Protein AF-A0AAV2H8P3-F1 (afdb_monomer)

Foldseek 3Di:
DLVVVLVVVVVVQVVCCVPPVDHDDRDVVVSVVVVVVVVVVVVVVVVVVVVVVVVVVVVVVVVVVVVVVVVVVVVVVD

pLDDT: mean 96.08, std 5.41, range [54.5, 98.62]

InterPro domains:
  IPR024317 Dynein heavy chain, AAA module D4 [PF12780] (1-41)
  IPR026983 Dynein heavy chain [PTHR22878] (1-78)

Sequence (78 aa):
MCKHFHQSTQHLSERFLNQLGRHNYVTPTSYLELINTFKNLLQNNRDQVMTQKMRYVIGLEKLASAASQVSVMQQELT

Nearest PDB structures (foldseek):
  3ze3-assembly1_F  TM=5.571E-01  e=8.473E+00  Escherichia coli K-12

Organism: Lymnaea stagnalis (NCBI:txid6523)

Radius of gyration: 27.09 Å; Cα contacts (8 Å, |Δi|>4): 18; chains: 1; bounding box: 53×23×74 Å

Solvent-accessible surface area (backbone atoms only — not comparable to full-atom values): 4442 Å² total; per-residue (Å²): 109,70,67,58,55,51,55,54,47,46,57,47,35,56,50,42,27,76,75,68,75,44,88,68,84,86,48,75,66,62,48,53,51,50,52,52,52,50,52,52,51,52,50,53,53,49,51,53,54,48,52,54,51,48,53,51,54,54,50,51,54,51,52,55,52,50,53,53,53,51,55,52,52,54,62,76,75,106

Structure (mmCIF, N/CA/C/O backbone):
data_AF-A0AAV2H8P3-F1
#
_entry.id   AF-A0AAV2H8P3-F1
#
loop_
_atom_site.group_PDB
_atom_site.id
_atom_site.type_symbol
_atom_site.label_atom_id
_atom_site.label_alt_id
_atom_site.label_comp_id
_atom_site.label_asym_id
_atom_site.label_entity_id
_atom_site.label_seq_id
_atom_site.pdbx_PDB_ins_code
_atom_site.Cartn_x
_atom_site.Cartn_y
_atom_site.Cartn_z
_atom_site.occupancy
_atom_site.B_iso_or_equiv
_atom_site.auth_seq_id
_atom_site.auth_comp_id
_atom_site.auth_asym_id
_atom_site.auth_atom_id
_atom_site.pdbx_PDB_model_num
ATOM 1 N N . MET A 1 1 ? 1.114 -12.979 -6.216 1.00 90.44 1 MET A N 1
ATOM 2 C CA . MET A 1 1 ? 0.718 -11.710 -6.863 1.00 90.44 1 MET A CA 1
ATOM 3 C C . MET A 1 1 ? 1.914 -10.962 -7.451 1.00 90.44 1 MET A C 1
ATOM 5 O O . MET A 1 1 ? 1.996 -10.900 -8.668 1.00 90.44 1 MET A O 1
ATOM 9 N N . CYS A 1 2 ? 2.874 -10.473 -6.648 1.00 93.62 2 CYS A N 1
ATOM 10 C CA . CYS A 1 2 ? 4.002 -9.678 -7.166 1.00 93.62 2 CYS A CA 1
ATOM 11 C C . CYS A 1 2 ? 4.787 -10.390 -8.282 1.00 93.62 2 CYS A C 1
ATOM 13 O O . CYS A 1 2 ? 5.047 -9.777 -9.309 1.00 93.62 2 CYS A O 1
ATOM 15 N N . LYS A 1 3 ? 5.103 -11.689 -8.127 1.00 94.44 3 LYS A N 1
ATOM 16 C CA . LYS A 1 3 ? 5.772 -12.496 -9.169 1.00 94.44 3 LYS A CA 1
ATOM 17 C C . LYS A 1 3 ? 5.043 -12.429 -10.514 1.00 94.44 3 LYS A C 1
ATOM 19 O O . LYS A 1 3 ? 5.667 -12.176 -11.534 1.00 94.44 3 LYS A O 1
ATOM 24 N N . HIS A 1 4 ? 3.726 -12.633 -10.494 1.00 96.81 4 HIS A N 1
ATOM 25 C CA . HIS A 1 4 ? 2.898 -12.604 -11.696 1.00 96.81 4 HIS A CA 1
ATOM 26 C C . HIS A 1 4 ? 2.966 -11.233 -12.376 1.00 96.81 4 HIS A C 1
ATOM 28 O O . HIS A 1 4 ? 3.220 -11.168 -13.571 1.00 96.81 4 HIS A O 1
ATOM 34 N N . PHE A 1 5 ? 2.820 -10.142 -11.615 1.00 96.00 5 PHE A N 1
ATOM 35 C CA . PHE A 1 5 ? 2.926 -8.789 -12.170 1.00 96.00 5 PHE A CA 1
ATOM 36 C C . PHE A 1 5 ? 4.313 -8.474 -12.727 1.00 96.00 5 PHE A C 1
ATOM 38 O O . PHE A 1 5 ? 4.424 -7.826 -13.765 1.00 96.00 5 PHE A O 1
ATOM 45 N N . HIS A 1 6 ? 5.375 -8.951 -12.080 1.00 96.56 6 HIS A N 1
ATOM 46 C CA . HIS A 1 6 ? 6.731 -8.769 -12.585 1.00 96.56 6 HIS A CA 1
ATOM 47 C C . HIS A 1 6 ? 6.933 -9.490 -13.923 1.00 96.56 6 HIS A C 1
ATOM 49 O O . HIS A 1 6 ? 7.368 -8.872 -14.891 1.00 96.56 6 HIS A O 1
ATOM 55 N N . GLN A 1 7 ? 6.525 -10.760 -14.006 1.00 96.75 7 GLN A N 1
ATOM 56 C CA . GLN A 1 7 ? 6.614 -11.561 -15.232 1.00 96.75 7 GLN A CA 1
ATOM 57 C C . GLN A 1 7 ? 5.737 -10.992 -16.357 1.00 96.75 7 GLN A C 1
ATOM 59 O O . GLN A 1 7 ? 6.185 -10.876 -17.494 1.00 96.75 7 GLN A O 1
ATOM 64 N N . SER A 1 8 ? 4.507 -10.564 -16.055 1.00 97.56 8 SER A N 1
ATOM 65 C CA . SER A 1 8 ? 3.640 -9.948 -17.065 1.00 97.56 8 SER A CA 1
ATOM 66 C C . SER A 1 8 ? 4.200 -8.616 -17.570 1.00 97.56 8 SER A C 1
ATOM 68 O O . SER A 1 8 ? 4.050 -8.291 -18.745 1.00 97.56 8 SER A O 1
ATOM 70 N N . THR A 1 9 ? 4.875 -7.849 -16.706 1.00 96.69 9 THR A N 1
ATOM 71 C CA . THR A 1 9 ? 5.524 -6.586 -17.092 1.00 96.69 9 THR A CA 1
ATOM 72 C C . THR A 1 9 ? 6.738 -6.824 -17.991 1.00 96.69 9 THR A C 1
ATOM 74 O O . THR A 1 9 ? 6.959 -6.038 -18.908 1.00 96.69 9 THR A O 1
ATOM 77 N N . GLN A 1 10 ? 7.484 -7.918 -17.796 1.00 96.31 10 GLN A N 1
ATOM 78 C CA . GLN A 1 10 ? 8.556 -8.321 -18.721 1.00 96.31 10 GLN A CA 1
ATOM 79 C C . GLN A 1 10 ? 8.001 -8.566 -20.128 1.00 96.31 10 GLN A C 1
ATOM 81 O O . GLN A 1 10 ? 8.482 -7.977 -21.091 1.00 96.31 10 GLN A O 1
ATOM 86 N N . HIS A 1 11 ? 6.909 -9.325 -20.241 1.00 97.12 11 HIS A N 1
ATOM 87 C CA . HIS A 1 11 ? 6.266 -9.552 -21.536 1.00 97.12 11 HIS A CA 1
ATOM 88 C C . HIS A 1 11 ? 5.710 -8.258 -22.165 1.00 97.12 11 HIS A C 1
ATOM 90 O O . HIS A 1 11 ? 5.798 -8.041 -23.373 1.00 97.12 11 HIS A O 1
ATOM 96 N N . LEU A 1 12 ? 5.154 -7.353 -21.352 1.00 97.12 12 LEU A N 1
ATOM 97 C CA . LEU A 1 12 ? 4.704 -6.039 -21.827 1.00 97.12 12 LEU A CA 1
ATOM 98 C C . LEU A 1 12 ? 5.865 -5.161 -22.310 1.00 97.12 12 LEU A C 1
ATOM 100 O O . LEU A 1 12 ? 5.689 -4.417 -23.270 1.00 97.12 12 LEU A O 1
ATOM 104 N N . SER A 1 13 ? 7.034 -5.256 -21.676 1.00 97.44 13 SER A N 1
ATOM 105 C CA . SER A 1 13 ? 8.251 -4.548 -22.084 1.00 97.44 13 SER A CA 1
ATOM 106 C C . SER A 1 13 ? 8.728 -4.996 -23.469 1.00 97.44 13 SER A C 1
ATOM 108 O O . SER A 1 13 ? 8.970 -4.156 -24.335 1.00 97.44 13 SER A O 1
ATOM 110 N N . GLU A 1 14 ? 8.737 -6.305 -23.734 1.00 97.25 14 GLU A N 1
ATOM 111 C CA . GLU A 1 14 ? 9.038 -6.856 -25.065 1.00 97.25 14 GLU A CA 1
ATOM 112 C C . GLU A 1 14 ? 8.041 -6.362 -26.120 1.00 97.25 14 GLU A C 1
ATOM 114 O O . GLU A 1 14 ? 8.421 -5.926 -27.208 1.00 97.25 14 GLU A O 1
ATOM 119 N N . ARG A 1 15 ? 6.744 -6.371 -25.790 1.00 97.81 15 ARG A N 1
ATOM 120 C CA . ARG A 1 15 ? 5.703 -5.852 -26.687 1.00 97.81 15 ARG A CA 1
ATOM 121 C C . ARG A 1 15 ? 5.868 -4.361 -26.964 1.00 97.81 15 ARG A C 1
ATOM 123 O O . ARG A 1 15 ? 5.691 -3.940 -28.103 1.00 97.81 15 ARG A O 1
ATOM 130 N N . PHE A 1 16 ? 6.205 -3.574 -25.947 1.00 98.06 16 PHE A N 1
ATOM 131 C CA . PHE A 1 16 ? 6.425 -2.135 -26.071 1.00 98.06 16 PHE A CA 1
ATOM 132 C C . PHE A 1 16 ? 7.608 -1.825 -26.994 1.00 98.06 16 PHE A C 1
ATOM 134 O O . PHE A 1 16 ? 7.493 -0.963 -27.868 1.00 98.06 16 PHE A O 1
ATOM 141 N N . LEU A 1 17 ? 8.695 -2.591 -26.869 1.00 98.12 17 LEU A N 1
ATOM 142 C CA . LEU A 1 17 ? 9.827 -2.513 -27.785 1.00 98.12 17 LEU A CA 1
ATOM 143 C C . LEU A 1 17 ? 9.410 -2.850 -29.222 1.00 98.12 17 LEU A C 1
ATOM 145 O O . LEU A 1 17 ? 9.689 -2.073 -30.130 1.00 98.12 17 LEU A O 1
ATOM 149 N N . ASN A 1 18 ? 8.693 -3.956 -29.426 1.00 97.88 18 ASN A N 1
ATOM 150 C CA . ASN A 1 18 ? 8.280 -4.392 -30.763 1.00 97.88 18 ASN A CA 1
ATOM 151 C C . ASN A 1 18 ? 7.324 -3.407 -31.451 1.00 97.88 18 ASN A C 1
ATOM 153 O O . ASN A 1 18 ? 7.367 -3.253 -32.667 1.00 97.88 18 ASN A O 1
ATOM 157 N N . GLN A 1 19 ? 6.438 -2.762 -30.691 1.00 97.94 19 GLN A N 1
ATOM 158 C CA . GLN A 1 19 ? 5.409 -1.881 -31.248 1.00 97.94 19 GLN A CA 1
ATOM 159 C C . GLN A 1 19 ? 5.886 -0.444 -31.448 1.00 97.94 19 GLN A C 1
ATOM 161 O O . GLN A 1 19 ? 5.463 0.212 -32.395 1.00 97.94 19 GLN A O 1
ATOM 166 N N . LEU A 1 20 ? 6.717 0.065 -30.538 1.00 97.75 20 LEU A N 1
ATOM 167 C CA . LEU A 1 20 ? 7.069 1.486 -30.486 1.00 97.75 20 LEU A CA 1
ATOM 168 C C . LEU A 1 20 ? 8.574 1.740 -30.606 1.00 97.75 20 LEU A C 1
ATOM 170 O O . LEU A 1 20 ? 8.989 2.896 -30.598 1.00 97.75 20 LEU A O 1
ATOM 174 N N . GLY A 1 21 ? 9.399 0.693 -30.687 1.00 97.12 21 GLY A N 1
ATOM 175 C CA . GLY A 1 21 ? 10.857 0.808 -30.780 1.00 97.12 21 GLY A CA 1
ATOM 176 C C . GLY A 1 21 ? 11.514 1.375 -29.518 1.00 97.12 21 GLY A C 1
ATOM 177 O O . GLY A 1 21 ? 12.651 1.838 -29.568 1.00 97.12 21 GLY A O 1
ATOM 178 N N . ARG A 1 22 ? 10.803 1.397 -28.384 1.00 97.44 22 ARG A N 1
ATOM 179 C CA . ARG A 1 22 ? 11.268 2.019 -27.138 1.00 97.44 22 ARG A CA 1
ATOM 180 C C . ARG A 1 22 ? 11.645 0.964 -26.109 1.00 97.44 22 ARG A C 1
ATOM 182 O O . ARG A 1 22 ? 10.849 0.088 -25.790 1.00 97.44 22 ARG A O 1
ATOM 189 N N . HIS A 1 23 ? 12.831 1.113 -25.529 1.00 95.69 23 HIS A N 1
ATOM 190 C CA . HIS A 1 23 ? 13.290 0.259 -24.440 1.00 95.69 23 HIS A CA 1
ATOM 191 C C . HIS A 1 23 ? 12.790 0.754 -23.080 1.00 95.69 23 HIS A C 1
ATOM 193 O O . HIS A 1 23 ? 12.896 1.934 -22.741 1.00 95.69 23 HIS A O 1
ATOM 199 N N . ASN A 1 24 ? 12.310 -0.182 -22.273 1.00 95.31 24 ASN A N 1
ATOM 200 C CA . ASN A 1 24 ? 12.187 -0.076 -20.825 1.00 95.31 24 ASN A CA 1
ATOM 201 C C . ASN A 1 24 ? 12.761 -1.357 -20.207 1.00 95.31 24 ASN A C 1
ATOM 203 O O . ASN A 1 24 ? 12.761 -2.403 -20.847 1.00 95.31 24 ASN A O 1
ATOM 207 N N . TYR A 1 25 ? 13.278 -1.282 -18.983 1.00 94.25 25 TYR A N 1
ATOM 208 C CA . TYR A 1 25 ? 13.984 -2.406 -18.369 1.00 94.25 25 TYR A CA 1
ATOM 209 C C . TYR A 1 25 ? 13.283 -2.850 -17.096 1.00 94.25 25 TYR A C 1
ATOM 211 O O . TYR A 1 25 ? 13.043 -2.057 -16.186 1.00 94.25 25 TYR A O 1
ATOM 219 N N . VAL A 1 26 ? 12.976 -4.141 -17.033 1.00 95.25 26 VAL A N 1
ATOM 220 C CA . VAL A 1 26 ? 12.389 -4.776 -15.857 1.00 95.25 26 VAL A CA 1
ATOM 221 C C . VAL A 1 26 ? 13.506 -5.494 -15.106 1.00 95.25 26 VAL A C 1
ATOM 223 O O . VAL A 1 26 ? 14.030 -6.498 -15.580 1.00 95.25 26 VAL A O 1
ATOM 226 N N . THR A 1 27 ? 13.906 -4.954 -13.955 1.00 95.75 27 THR A N 1
ATOM 227 C CA . THR A 1 27 ? 15.077 -5.417 -13.198 1.00 95.75 27 THR A CA 1
ATOM 228 C C . THR A 1 27 ? 14.669 -6.077 -11.878 1.00 95.75 27 THR A C 1
ATOM 230 O O . THR A 1 27 ? 13.589 -5.802 -11.349 1.00 95.75 27 THR A O 1
ATOM 233 N N . PRO A 1 28 ? 15.529 -6.918 -11.277 1.00 95.75 28 PRO A N 1
ATOM 234 C CA . PRO A 1 28 ? 15.277 -7.442 -9.935 1.00 95.75 28 PRO A CA 1
ATOM 235 C C . PRO A 1 28 ? 15.070 -6.339 -8.884 1.00 95.75 28 PRO A C 1
ATOM 237 O O . PRO A 1 28 ? 14.277 -6.516 -7.965 1.00 95.75 28 PRO A O 1
ATOM 240 N N . THR A 1 29 ? 15.714 -5.177 -9.035 1.00 96.50 29 THR A N 1
ATOM 241 C CA . THR A 1 29 ? 15.525 -4.028 -8.136 1.00 96.50 29 THR A CA 1
ATOM 242 C C . THR A 1 29 ? 14.089 -3.509 -8.170 1.00 96.50 29 THR A C 1
ATOM 244 O O . THR A 1 29 ? 13.472 -3.388 -7.114 1.00 96.50 29 THR A O 1
ATOM 247 N N . SER A 1 30 ? 13.507 -3.300 -9.358 1.00 94.69 30 SER A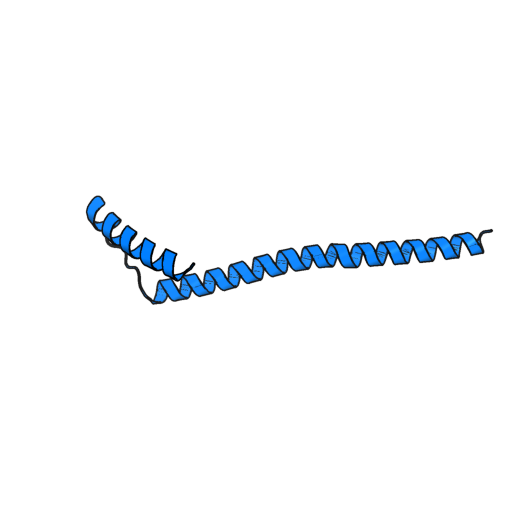 N 1
ATOM 248 C CA . SER A 1 30 ? 12.113 -2.841 -9.458 1.00 94.69 30 SER A CA 1
ATOM 249 C C . SER A 1 30 ? 11.117 -3.878 -8.922 1.00 94.69 30 SER A C 1
ATOM 251 O O . SER A 1 30 ? 10.038 -3.528 -8.441 1.00 94.69 30 SER A O 1
ATOM 253 N N . TYR A 1 31 ? 11.487 -5.164 -8.917 1.00 96.62 31 TYR A N 1
ATOM 254 C CA . TYR A 1 31 ? 10.709 -6.200 -8.238 1.00 96.62 31 TYR A CA 1
ATOM 255 C C . TYR A 1 31 ? 10.719 -6.057 -6.712 1.00 96.62 31 TYR A C 1
ATOM 257 O O . TYR A 1 31 ? 9.674 -6.185 -6.070 1.00 96.62 31 TYR A O 1
ATOM 265 N N . LEU A 1 32 ? 11.883 -5.780 -6.122 1.00 97.56 32 LEU A N 1
ATOM 266 C CA . LEU A 1 32 ? 12.003 -5.557 -4.680 1.00 97.56 32 LEU A CA 1
ATOM 267 C C . LEU A 1 32 ? 11.249 -4.292 -4.250 1.00 97.56 32 LEU A C 1
ATOM 269 O O . LEU A 1 32 ? 10.549 -4.312 -3.235 1.00 97.56 32 LEU A O 1
ATOM 273 N N . GLU A 1 33 ? 11.309 -3.231 -5.053 1.00 96.75 33 GLU A N 1
ATOM 274 C CA . GLU A 1 33 ? 10.529 -2.008 -4.835 1.00 96.75 33 GLU A CA 1
ATOM 275 C C . GLU A 1 33 ? 9.019 -2.263 -4.893 1.00 96.75 33 GLU A C 1
ATOM 277 O O . GLU A 1 33 ? 8.279 -1.776 -4.032 1.00 96.75 33 GLU A O 1
ATOM 282 N N . LEU A 1 34 ? 8.554 -3.081 -5.847 1.00 96.69 34 LEU A N 1
ATOM 283 C CA . LEU A 1 34 ? 7.156 -3.513 -5.928 1.00 96.69 34 LEU A CA 1
ATOM 284 C C . LEU A 1 34 ? 6.722 -4.247 -4.652 1.00 96.69 34 LEU A C 1
ATOM 286 O O . LEU A 1 34 ? 5.654 -3.961 -4.106 1.00 96.69 34 LEU A O 1
ATOM 290 N N . ILE A 1 35 ? 7.537 -5.187 -4.162 1.00 97.81 35 ILE A N 1
ATOM 291 C CA . ILE A 1 35 ? 7.243 -5.933 -2.929 1.00 97.81 35 ILE A CA 1
ATOM 292 C C . ILE A 1 35 ? 7.157 -4.981 -1.736 1.00 97.81 35 ILE A C 1
ATOM 294 O O . ILE A 1 35 ? 6.205 -5.065 -0.956 1.00 97.81 35 ILE A O 1
ATOM 298 N N . ASN A 1 36 ? 8.126 -4.076 -1.599 1.00 97.81 36 ASN A N 1
ATOM 299 C CA . ASN A 1 36 ? 8.173 -3.141 -0.482 1.00 97.81 36 ASN A CA 1
ATOM 300 C C . ASN A 1 36 ? 6.971 -2.187 -0.49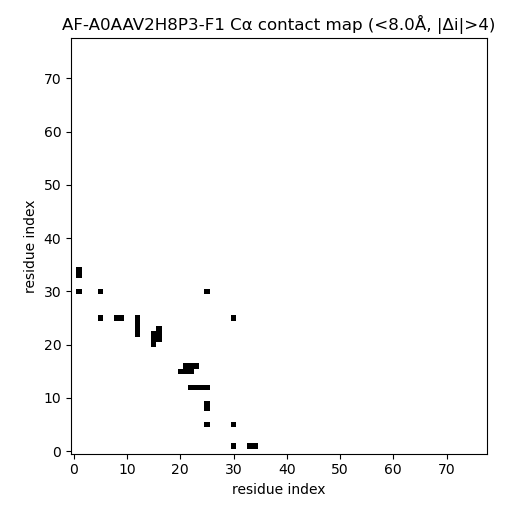7 1.00 97.81 36 ASN A C 1
ATOM 302 O O . ASN A 1 36 ? 6.281 -2.029 0.509 1.00 97.81 36 ASN A O 1
ATOM 306 N N . THR A 1 37 ? 6.660 -1.628 -1.666 1.00 97.31 37 THR A N 1
ATOM 307 C CA . THR A 1 37 ? 5.493 -0.760 -1.864 1.00 97.31 37 THR A CA 1
ATOM 308 C C . THR A 1 37 ? 4.196 -1.486 -1.520 1.00 97.31 37 THR A C 1
ATOM 310 O O . THR A 1 37 ? 3.368 -0.949 -0.784 1.00 97.31 37 THR A O 1
ATOM 313 N N . PHE A 1 38 ? 4.028 -2.729 -1.982 1.00 97.06 38 PHE A N 1
ATOM 314 C CA . PHE A 1 38 ? 2.839 -3.521 -1.666 1.00 97.06 38 PHE A CA 1
ATOM 315 C C . PHE A 1 38 ? 2.715 -3.808 -0.165 1.00 97.06 38 PHE A C 1
ATOM 317 O O . PHE A 1 38 ? 1.629 -3.670 0.399 1.00 97.0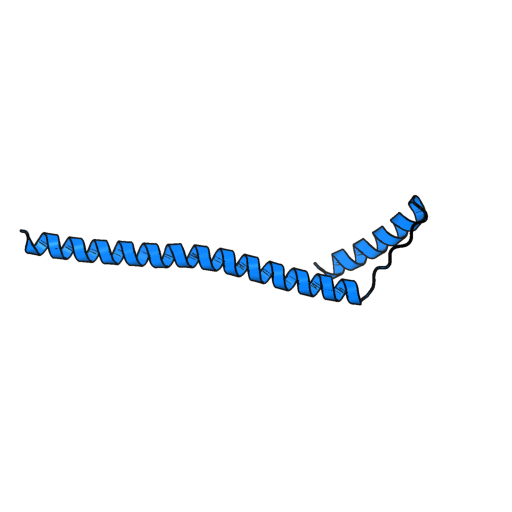6 38 PHE A O 1
ATOM 324 N N . LYS A 1 39 ? 3.821 -4.167 0.497 1.00 97.75 39 LYS A N 1
ATOM 325 C CA . LYS A 1 39 ? 3.851 -4.401 1.946 1.00 97.75 39 LYS A CA 1
ATOM 326 C C . LYS A 1 39 ? 3.413 -3.153 2.717 1.00 97.75 39 LYS A C 1
ATOM 328 O O . LYS A 1 39 ? 2.555 -3.258 3.592 1.00 97.75 39 LYS A O 1
ATOM 333 N N . ASN A 1 40 ? 3.954 -1.989 2.361 1.00 98.25 40 ASN A N 1
ATOM 334 C CA . ASN A 1 40 ? 3.617 -0.718 3.002 1.00 98.25 40 ASN A CA 1
ATOM 335 C C . ASN A 1 40 ? 2.148 -0.347 2.777 1.00 98.25 40 ASN A C 1
ATOM 337 O O . ASN A 1 40 ? 1.443 0.006 3.719 1.00 98.25 40 ASN A O 1
ATOM 341 N N . LEU A 1 41 ? 1.655 -0.494 1.545 1.00 98.06 41 LEU A N 1
ATOM 342 C CA . LEU A 1 41 ? 0.257 -0.227 1.220 1.00 98.06 41 LEU A CA 1
ATOM 343 C C . LEU A 1 41 ? -0.692 -1.136 2.012 1.00 98.06 41 LEU A C 1
ATOM 345 O O . LEU A 1 41 ? -1.698 -0.665 2.542 1.00 98.06 41 LEU A O 1
ATOM 349 N N . LEU A 1 42 ? -0.376 -2.429 2.111 1.00 98.19 42 LEU A N 1
ATOM 350 C CA . LEU A 1 42 ? -1.184 -3.384 2.866 1.00 98.19 42 LEU A CA 1
ATOM 351 C C . LEU A 1 42 ? -1.228 -3.029 4.355 1.00 98.19 42 LEU A C 1
ATOM 353 O O . LEU A 1 42 ? -2.298 -3.089 4.959 1.00 98.19 42 LEU A O 1
ATOM 357 N N . GLN A 1 43 ? -0.086 -2.652 4.934 1.00 98.50 43 GLN A N 1
ATOM 358 C CA . GLN A 1 43 ? -0.014 -2.221 6.327 1.00 98.50 43 GLN A CA 1
ATOM 359 C C . GLN A 1 43 ? -0.881 -0.979 6.562 1.00 98.50 43 GLN A C 1
ATOM 361 O O . GLN A 1 43 ? -1.755 -1.006 7.422 1.00 98.50 43 GLN A O 1
ATOM 366 N N . ASN A 1 44 ? -0.745 0.044 5.716 1.00 98.62 44 ASN A N 1
ATOM 367 C CA . ASN A 1 44 ? -1.536 1.270 5.821 1.00 98.62 44 ASN A CA 1
ATOM 368 C C . ASN A 1 44 ? -3.047 1.001 5.753 1.00 98.62 44 ASN A C 1
ATOM 370 O O . ASN A 1 44 ? -3.809 1.540 6.552 1.00 98.62 44 ASN A O 1
ATOM 374 N N . ASN A 1 45 ? -3.492 0.140 4.832 1.00 98.44 45 ASN A N 1
ATOM 375 C CA . ASN A 1 45 ? -4.908 -0.229 4.737 1.00 98.44 45 ASN A CA 1
ATOM 376 C C . ASN A 1 45 ? -5.388 -0.976 5.991 1.00 98.44 45 ASN A C 1
ATOM 378 O O . ASN A 1 45 ? -6.487 -0.722 6.481 1.00 98.44 45 ASN A O 1
ATOM 382 N N . ARG A 1 46 ? -4.568 -1.881 6.540 1.00 98.50 46 ARG A N 1
ATOM 383 C CA . ARG A 1 46 ? -4.894 -2.582 7.791 1.00 98.50 46 ARG A CA 1
ATOM 384 C C . ARG A 1 46 ? -5.011 -1.614 8.959 1.00 98.50 46 ARG A C 1
ATOM 386 O O . ARG A 1 46 ? -5.971 -1.720 9.717 1.00 98.50 46 ARG A O 1
ATOM 393 N N . ASP A 1 47 ? -4.095 -0.662 9.071 1.00 98.62 47 ASP A N 1
ATOM 394 C CA . ASP A 1 47 ? -4.101 0.325 10.150 1.00 98.62 47 ASP A CA 1
ATOM 395 C C . ASP A 1 47 ? -5.316 1.251 10.059 1.00 98.62 47 ASP A C 1
ATOM 397 O O . ASP A 1 47 ? -5.955 1.532 11.075 1.00 98.62 47 ASP A O 1
ATOM 401 N N . GLN A 1 48 ? -5.713 1.652 8.848 1.00 98.50 48 GLN A N 1
ATOM 402 C CA . GLN A 1 48 ? -6.950 2.406 8.622 1.00 98.50 48 GLN A CA 1
ATOM 403 C C . GLN A 1 48 ? -8.186 1.627 9.089 1.00 98.50 48 GLN A C 1
ATOM 405 O O . GLN A 1 48 ? -8.983 2.139 9.880 1.00 98.50 48 GLN A O 1
ATOM 410 N N . VAL A 1 49 ? -8.320 0.369 8.656 1.00 98.56 49 VAL A N 1
ATOM 411 C CA . VAL A 1 49 ? -9.449 -0.495 9.037 1.00 98.56 49 VAL A CA 1
ATOM 412 C C . VAL A 1 49 ? -9.467 -0.741 10.548 1.00 98.56 49 VAL A C 1
ATOM 414 O O . VAL A 1 49 ? -10.519 -0.645 11.183 1.00 98.56 49 VAL A O 1
ATOM 417 N N . MET A 1 50 ? -8.309 -1.013 11.150 1.00 98.56 50 MET A N 1
ATOM 418 C CA . MET A 1 50 ? -8.196 -1.246 12.590 1.00 98.56 50 MET A CA 1
ATOM 419 C C . MET A 1 50 ? -8.514 0.002 13.407 1.00 98.56 50 MET A C 1
ATOM 421 O O . MET A 1 50 ? -9.218 -0.099 14.411 1.00 98.56 50 MET A O 1
ATOM 425 N N . THR A 1 51 ? -8.073 1.177 12.959 1.00 98.44 51 THR A N 1
ATOM 426 C CA . THR A 1 51 ? -8.404 2.456 13.602 1.00 98.44 51 THR A CA 1
ATOM 427 C C . THR A 1 51 ? -9.912 2.687 13.595 1.00 98.44 51 THR A C 1
ATOM 429 O O . THR A 1 51 ? -10.500 3.035 14.623 1.00 98.44 51 THR A O 1
ATOM 432 N N . GLN A 1 52 ? -10.564 2.444 12.456 1.00 98.25 52 GLN A N 1
ATOM 433 C CA . GLN A 1 52 ? -12.008 2.609 12.336 1.00 98.25 52 GLN A CA 1
ATOM 434 C C . GLN A 1 52 ? -12.768 1.607 13.214 1.00 98.25 52 G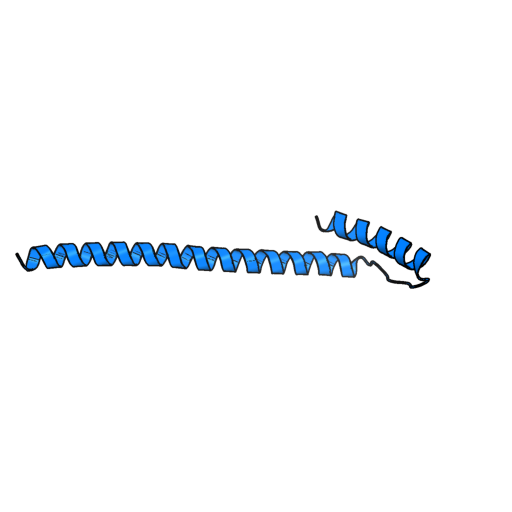LN A C 1
ATOM 436 O O . GLN A 1 52 ? -13.686 2.000 13.935 1.00 98.25 52 GLN A O 1
ATOM 441 N N . LYS A 1 53 ? -12.334 0.341 13.243 1.00 98.38 53 LYS A N 1
ATOM 442 C CA . LYS A 1 53 ? -12.869 -0.672 14.162 1.00 98.38 53 LYS A CA 1
A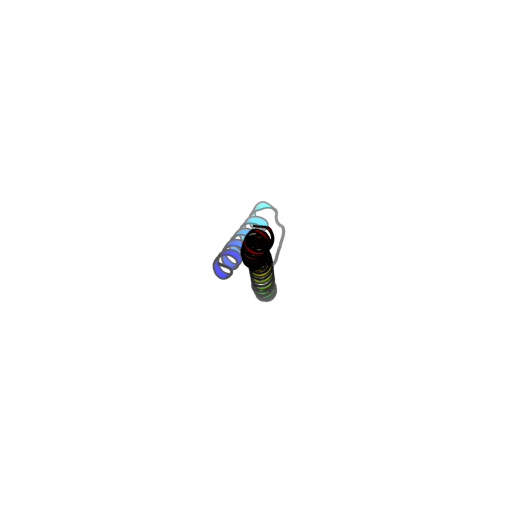TOM 443 C C . LYS A 1 53 ? -12.723 -0.242 15.624 1.00 98.38 53 LYS A C 1
ATOM 445 O O . LYS A 1 53 ? -13.691 -0.322 16.374 1.00 98.38 53 LYS A O 1
ATOM 450 N N . MET A 1 54 ? -11.543 0.230 16.026 1.00 98.38 54 MET A N 1
ATOM 451 C CA . MET A 1 54 ? -11.281 0.626 17.411 1.00 98.38 54 MET A CA 1
ATOM 452 C C . MET A 1 54 ? -12.164 1.800 17.840 1.00 98.38 54 MET A C 1
ATOM 454 O O . MET A 1 54 ? -12.696 1.793 18.947 1.00 98.38 54 MET A O 1
ATOM 458 N N . ARG A 1 55 ? -12.403 2.768 16.945 1.00 98.38 55 ARG A N 1
ATOM 459 C CA . ARG A 1 55 ? -13.351 3.862 17.201 1.00 98.38 55 ARG A CA 1
ATOM 460 C C . ARG A 1 55 ? -14.755 3.338 17.522 1.00 98.38 55 ARG A C 1
ATOM 462 O O . ARG A 1 55 ? -15.376 3.850 18.449 1.00 98.38 55 ARG A O 1
ATOM 469 N N . TYR A 1 56 ? -15.243 2.329 16.798 1.00 98.00 56 TYR A N 1
ATOM 470 C CA . TYR A 1 56 ? -16.548 1.725 17.091 1.00 98.00 56 TYR A CA 1
ATOM 471 C C . TYR A 1 56 ? -16.564 0.989 18.428 1.00 98.00 56 TYR A C 1
ATOM 473 O O . TYR A 1 56 ? -17.499 1.178 19.200 1.00 98.00 56 TYR A O 1
ATOM 481 N N . VAL A 1 57 ? -15.532 0.194 18.719 1.00 98.25 57 VAL A N 1
ATOM 482 C CA . VAL A 1 57 ? -15.429 -0.549 19.987 1.00 98.25 57 VAL A CA 1
ATOM 483 C C . VAL A 1 57 ? -15.445 0.411 21.174 1.00 98.25 57 VAL A C 1
ATOM 485 O O . VAL A 1 57 ? -16.306 0.293 22.041 1.00 98.25 57 VAL A O 1
ATOM 488 N N . ILE A 1 58 ? -14.577 1.428 21.155 1.00 98.25 58 ILE A N 1
ATOM 489 C CA . ILE A 1 58 ? -14.530 2.451 22.207 1.00 98.25 58 ILE A CA 1
ATOM 490 C C . ILE A 1 58 ? -15.873 3.186 22.299 1.00 98.25 58 ILE A C 1
ATOM 492 O O . ILE A 1 58 ? -16.368 3.438 23.393 1.00 98.25 58 ILE A O 1
ATOM 496 N N . GLY A 1 59 ? -16.488 3.529 21.163 1.00 98.19 59 GLY A N 1
ATOM 497 C CA . GLY A 1 59 ? -17.794 4.187 21.140 1.00 98.19 59 GLY A CA 1
ATOM 498 C C . GLY A 1 59 ? -18.882 3.370 21.842 1.00 98.19 59 GLY A C 1
ATOM 499 O O . GLY A 1 59 ? -19.618 3.913 22.664 1.00 98.19 59 GLY A O 1
ATOM 500 N N . LEU A 1 60 ? -18.952 2.064 21.573 1.00 98.19 60 LEU A N 1
ATOM 501 C CA . LEU A 1 60 ? -19.906 1.157 22.217 1.00 98.19 60 LEU A CA 1
ATOM 502 C C . LEU A 1 60 ? -19.654 1.027 23.723 1.00 98.19 60 LEU A C 1
ATOM 504 O O . LEU A 1 60 ? -20.605 1.079 24.501 1.00 98.19 60 LEU A O 1
ATOM 508 N N . GLU A 1 61 ? -18.393 0.929 24.147 1.00 98.19 61 GLU A N 1
ATOM 509 C CA . GLU A 1 61 ? -18.032 0.915 25.572 1.00 98.19 61 GLU A CA 1
ATOM 510 C C . GLU A 1 61 ? -18.485 2.196 26.284 1.00 98.19 61 GLU A C 1
ATOM 512 O O . GLU A 1 61 ? -19.034 2.143 27.388 1.00 98.19 61 GLU A O 1
ATOM 517 N N . LYS A 1 62 ? -18.309 3.360 25.644 1.00 97.88 62 LYS A N 1
ATOM 518 C CA . LYS A 1 62 ? -18.766 4.642 26.196 1.00 97.88 62 LYS A CA 1
ATOM 519 C C . LYS A 1 62 ? -20.285 4.720 26.295 1.00 97.88 62 LYS A C 1
ATOM 521 O O . LYS A 1 62 ? -20.783 5.184 27.317 1.00 97.88 62 LYS A O 1
ATOM 526 N N . LEU A 1 63 ? -21.014 4.233 25.290 1.00 97.94 63 LEU A N 1
ATOM 527 C CA . LEU A 1 63 ? -22.479 4.170 25.331 1.00 97.94 63 LEU A CA 1
ATOM 528 C C . LEU A 1 63 ? -22.976 3.254 26.457 1.00 97.94 63 LEU A C 1
ATOM 530 O O . LEU A 1 63 ? -23.867 3.646 27.207 1.00 97.94 63 LEU A O 1
ATOM 534 N N . ALA A 1 64 ? -22.370 2.075 26.619 1.00 97.56 64 ALA A N 1
ATOM 535 C CA . ALA A 1 64 ? -22.714 1.149 27.697 1.00 97.56 64 ALA A CA 1
ATOM 536 C C . ALA A 1 64 ? -22.445 1.760 29.084 1.00 97.56 64 ALA A C 1
ATOM 538 O O . ALA A 1 64 ? -23.283 1.672 29.982 1.00 97.56 64 ALA A O 1
ATOM 539 N N . SER A 1 65 ? -21.304 2.438 29.245 1.00 97.25 65 SER A N 1
ATOM 540 C CA . SER A 1 65 ? -20.962 3.132 30.490 1.00 97.25 65 SER A CA 1
ATOM 541 C C . SER A 1 65 ? -21.942 4.265 30.807 1.00 97.25 65 SER A C 1
ATOM 543 O O . SER A 1 65 ? -22.422 4.353 31.936 1.00 97.25 65 SER A O 1
ATOM 545 N N . ALA A 1 66 ? -22.297 5.089 29.817 1.00 97.25 66 ALA A N 1
AT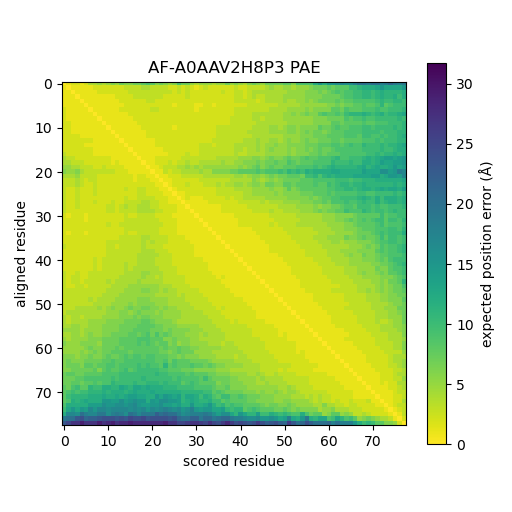OM 546 C CA . ALA A 1 66 ? -23.270 6.164 29.993 1.00 97.25 66 ALA A CA 1
ATOM 547 C C . ALA A 1 66 ? -24.659 5.621 30.366 1.00 97.25 66 ALA A C 1
ATOM 549 O O . ALA A 1 66 ? -25.286 6.137 31.288 1.00 97.25 66 ALA A O 1
ATOM 550 N N . ALA A 1 67 ? -25.116 4.546 29.715 1.00 96.88 67 ALA A N 1
ATOM 551 C CA . ALA A 1 67 ? -26.384 3.898 30.049 1.00 96.88 67 ALA A CA 1
ATOM 552 C C . ALA A 1 67 ? -26.404 3.391 31.502 1.00 96.88 67 ALA A C 1
ATOM 554 O O . ALA A 1 67 ? -27.380 3.611 32.219 1.00 96.88 67 ALA A O 1
ATOM 555 N N . SER A 1 68 ? -25.305 2.783 31.963 1.00 96.19 68 SER A N 1
ATOM 556 C CA . SER A 1 68 ? -25.164 2.360 33.361 1.00 96.19 68 SER A CA 1
ATOM 557 C C . SER A 1 68 ? -25.234 3.541 34.331 1.00 96.19 68 SER A C 1
ATOM 559 O O . SER A 1 68 ? -25.896 3.433 35.358 1.00 96.19 68 SER A O 1
ATOM 561 N N . GLN A 1 69 ? -24.577 4.663 34.021 1.00 95.94 69 GLN A N 1
ATOM 562 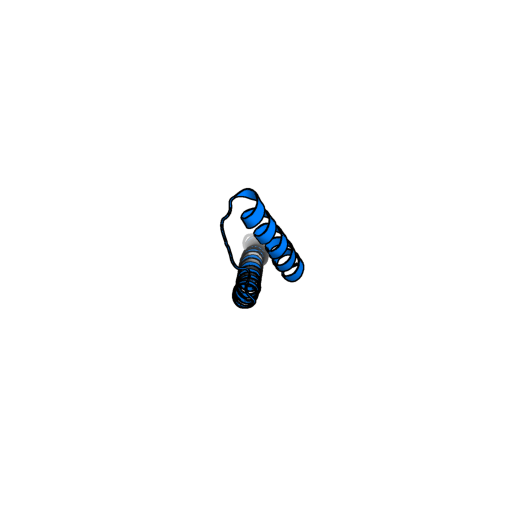C CA . GLN A 1 69 ? -24.605 5.859 34.872 1.00 95.94 69 GLN A CA 1
ATOM 563 C C . GLN A 1 69 ? -26.004 6.485 34.935 1.00 95.94 69 GLN A C 1
ATOM 565 O O . GLN A 1 69 ? -26.469 6.841 36.015 1.00 95.94 69 GLN A O 1
ATOM 570 N N . VAL A 1 70 ? -26.704 6.569 33.798 1.00 95.94 70 VAL A N 1
ATOM 571 C CA . VAL A 1 70 ? -28.088 7.069 33.744 1.00 95.94 70 VAL A CA 1
ATOM 572 C C . VAL A 1 70 ? -29.0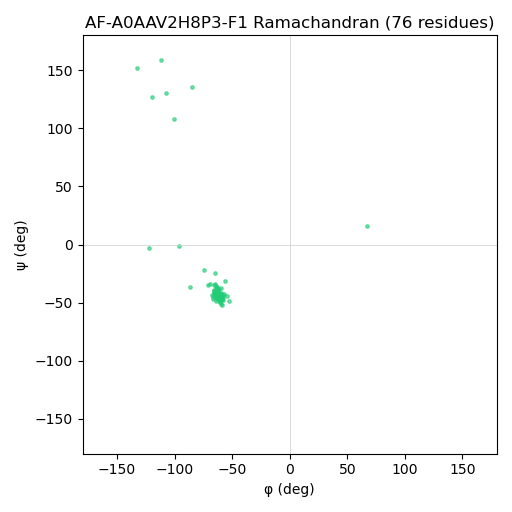27 6.178 34.558 1.00 95.94 70 VAL A C 1
ATOM 574 O O . VAL A 1 70 ? -29.872 6.699 35.280 1.00 95.94 70 VAL A O 1
ATOM 577 N N . SER A 1 71 ? -28.859 4.853 34.504 1.00 95.06 71 SER A N 1
ATOM 578 C CA . SER A 1 71 ? -29.668 3.926 35.304 1.00 95.06 71 SER A CA 1
ATOM 579 C C . SER A 1 71 ? -29.499 4.141 36.811 1.00 95.06 71 SER A C 1
ATOM 581 O O . SER A 1 71 ? -30.480 4.029 37.540 1.00 95.06 71 SER A O 1
ATOM 583 N N . VAL A 1 72 ? -28.282 4.436 37.281 1.00 95.00 72 VAL A N 1
ATOM 584 C CA . VAL A 1 72 ? -28.027 4.742 38.700 1.00 95.00 72 VAL A CA 1
ATOM 585 C C . VAL A 1 72 ? -28.696 6.060 39.084 1.00 95.00 72 VAL A C 1
ATOM 587 O O . VAL A 1 72 ? 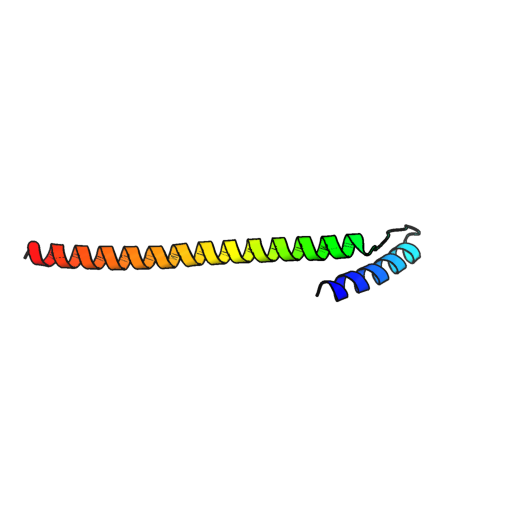-29.439 6.113 40.057 1.00 95.00 72 VAL A O 1
ATOM 590 N N . MET A 1 73 ? -28.527 7.100 38.266 1.00 93.06 73 MET A N 1
ATOM 591 C CA . MET A 1 73 ? -29.138 8.411 38.506 1.00 93.06 73 MET A CA 1
ATOM 592 C C . MET A 1 73 ? -30.671 8.344 38.566 1.00 93.06 73 MET A C 1
ATOM 594 O O . MET A 1 73 ? -31.289 9.018 39.383 1.00 93.06 73 MET A O 1
ATOM 598 N N . GLN A 1 74 ? -31.299 7.512 37.729 1.00 92.94 74 GLN A N 1
ATOM 599 C CA . GLN A 1 74 ? -32.748 7.296 37.770 1.00 92.94 74 GLN A CA 1
ATOM 600 C C . GLN A 1 74 ? -33.213 6.675 39.094 1.00 92.94 74 GLN A C 1
ATOM 602 O O . GLN A 1 74 ? -34.277 7.043 39.584 1.00 92.94 74 GLN A O 1
ATOM 607 N N . GLN A 1 75 ? -32.425 5.769 39.684 1.00 92.44 75 GLN A N 1
ATOM 608 C CA . GLN A 1 75 ? -32.735 5.184 40.992 1.00 92.44 75 GLN A CA 1
ATOM 609 C C . GLN A 1 75 ? -32.571 6.189 42.134 1.00 92.44 75 GLN A C 1
ATOM 611 O O . GLN A 1 75 ? -33.341 6.143 43.080 1.00 92.44 75 GLN A O 1
ATOM 616 N N . GLU A 1 76 ? -31.598 7.098 42.053 1.00 89.38 76 GLU A N 1
ATOM 617 C CA . GLU A 1 76 ? -31.364 8.118 43.089 1.00 89.38 76 GLU A CA 1
ATOM 618 C C . GLU A 1 76 ? -32.399 9.258 43.073 1.00 89.38 76 GLU A C 1
ATOM 620 O O . GLU A 1 76 ? -32.568 9.953 44.073 1.00 89.38 76 GLU A O 1
ATOM 625 N N . LEU A 1 77 ? -33.078 9.467 41.940 1.00 80.19 77 LEU A N 1
ATOM 626 C CA . LEU A 1 77 ? -34.087 10.517 41.744 1.00 80.19 77 LEU A CA 1
ATOM 627 C C . LEU A 1 77 ? -35.539 10.041 41.945 1.00 80.19 77 LEU A C 1
ATOM 629 O O . LEU A 1 77 ? -36.452 10.857 41.796 1.00 80.19 77 LEU A O 1
ATOM 633 N N . THR A 1 78 ? -35.754 8.756 42.245 1.00 54.50 78 THR A N 1
ATOM 634 C CA . THR A 1 78 ? -37.076 8.157 42.518 1.00 54.50 78 THR A CA 1
ATOM 635 C C . THR A 1 78 ? -37.190 7.793 43.992 1.00 54.50 78 THR A C 1
ATOM 637 O O . THR A 1 78 ? -38.255 8.080 44.582 1.00 54.50 78 THR A O 1
#

Mean predicted aligned error: 5.03 Å

Secondary structure (DSSP, 8-state):
-HHHHHHHHHHHHHHHHHHH-------HHHHHHHHHHHHHHHHHHHHHHHHHHHHHHHHHHHHHHHHHHHHHHHHHT-